Protein AF-I5B606-F1 (afdb_monomer_lite)

Foldseek 3Di:
DDDDDVPPCPDDDDPVRVVVPCPVVVVVLLVCLVCVLVPDVVLVVQLVVVVVVPDNVSSSVSSSVVVVVVVVVVVVVPDDDDDPDDPDDD

Structure (mmCIF, N/CA/C/O backbone):
data_AF-I5B606-F1
#
_entry.id   AF-I5B606-F1
#
loop_
_atom_site.group_PDB
_atom_site.id
_atom_site.type_symbol
_atom_site.label_atom_id
_atom_site.label_alt_id
_atom_site.label_comp_id
_atom_site.label_asym_id
_atom_site.label_entity_id
_atom_site.label_seq_id
_atom_site.pdbx_PDB_ins_code
_atom_site.Cartn_x
_atom_site.Cartn_y
_atom_site.Cartn_z
_atom_site.occupancy
_atom_site.B_iso_or_equiv
_atom_site.auth_seq_id
_atom_site.auth_comp_id
_atom_site.auth_asym_id
_atom_site.auth_atom_id
_atom_site.pdbx_PDB_model_num
ATOM 1 N N . PRO A 1 1 ? 8.446 50.642 -5.079 1.00 34.78 1 PRO A N 1
ATOM 2 C CA . PRO A 1 1 ? 7.247 50.040 -5.719 1.00 34.78 1 PRO A CA 1
ATOM 3 C C . PRO A 1 1 ? 7.090 48.562 -5.305 1.00 34.78 1 PRO A C 1
ATOM 5 O O . PRO A 1 1 ? 8.007 47.786 -5.529 1.00 34.78 1 PRO A O 1
ATOM 8 N N . LEU A 1 2 ? 5.970 48.240 -4.629 1.00 43.22 2 LEU A N 1
ATOM 9 C CA . LEU A 1 2 ? 5.548 46.927 -4.080 1.00 43.22 2 LEU A CA 1
ATOM 10 C C . LEU A 1 2 ? 6.580 46.247 -3.141 1.00 43.22 2 LEU A C 1
ATOM 12 O O . LEU A 1 2 ? 7.393 45.438 -3.559 1.00 43.22 2 LEU A O 1
ATOM 16 N N . ARG A 1 3 ? 6.703 46.609 -1.853 1.00 43.16 3 ARG A N 1
ATOM 17 C CA . ARG A 1 3 ? 5.735 46.379 -0.753 1.00 43.16 3 ARG A CA 1
ATOM 18 C C . ARG A 1 3 ? 5.208 44.923 -0.735 1.00 43.16 3 ARG A C 1
ATOM 20 O O . ARG A 1 3 ? 4.289 44.612 -1.474 1.00 43.16 3 ARG A O 1
ATOM 27 N N . GLY A 1 4 ? 5.715 44.067 0.169 1.00 47.78 4 GLY A N 1
ATOM 28 C CA . GLY A 1 4 ? 4.809 43.153 0.896 1.00 47.78 4 GLY A CA 1
ATOM 29 C C . GLY A 1 4 ? 5.096 41.649 1.036 1.00 47.78 4 GLY A C 1
ATOM 30 O O . GLY A 1 4 ? 4.521 41.063 1.944 1.00 47.78 4 GLY A O 1
ATOM 31 N N . SER A 1 5 ? 5.963 40.982 0.269 1.00 46.97 5 SER A N 1
ATOM 32 C CA . SER A 1 5 ? 5.916 39.493 0.247 1.00 46.97 5 SER A CA 1
ATOM 33 C C . SER A 1 5 ? 6.716 38.748 1.331 1.00 46.97 5 SER A C 1
ATOM 35 O O . SER A 1 5 ? 6.746 37.522 1.339 1.00 46.97 5 SER A O 1
ATOM 37 N N . LYS A 1 6 ? 7.340 39.453 2.285 1.00 43.84 6 LYS A N 1
ATOM 38 C CA . LYS A 1 6 ? 8.031 38.840 3.447 1.00 43.84 6 LYS A CA 1
ATOM 39 C C . LYS A 1 6 ? 7.206 38.880 4.741 1.00 43.84 6 LYS A C 1
ATOM 41 O O . LYS A 1 6 ? 7.757 38.771 5.830 1.00 43.84 6 LYS A O 1
ATOM 46 N N . ARG A 1 7 ? 5.887 39.080 4.641 1.00 42.19 7 ARG A N 1
ATOM 47 C CA . ARG A 1 7 ? 4.999 39.271 5.804 1.00 42.19 7 ARG A CA 1
ATOM 48 C C . ARG A 1 7 ? 3.762 38.362 5.801 1.00 42.19 7 ARG A C 1
ATOM 50 O O . ARG A 1 7 ? 2.759 38.701 6.412 1.00 42.19 7 ARG A O 1
ATOM 57 N N . ILE A 1 8 ? 3.850 37.213 5.130 1.00 43.75 8 ILE A N 1
ATOM 58 C CA . ILE A 1 8 ? 2.790 36.185 5.062 1.00 43.75 8 ILE A CA 1
ATOM 59 C C . ILE A 1 8 ? 3.222 34.814 5.609 1.00 43.75 8 ILE A C 1
ATOM 61 O O . ILE A 1 8 ? 2.407 33.908 5.699 1.00 43.75 8 ILE A O 1
ATOM 65 N N . TRP A 1 9 ? 4.467 34.670 6.075 1.00 38.53 9 TRP A N 1
ATOM 66 C CA . TRP A 1 9 ? 4.970 33.439 6.712 1.00 38.53 9 TRP A CA 1
ATOM 67 C C . TRP A 1 9 ? 4.906 33.483 8.242 1.00 38.53 9 TRP A C 1
ATOM 69 O O . TRP A 1 9 ? 5.688 32.836 8.936 1.00 38.53 9 TRP A O 1
ATOM 79 N N . ARG A 1 10 ? 3.984 34.276 8.800 1.00 44.78 10 ARG A N 1
ATOM 80 C CA . ARG A 1 10 ? 3.798 34.395 10.248 1.00 44.78 10 ARG A CA 1
ATOM 81 C C . ARG A 1 10 ? 3.012 33.189 10.775 1.00 44.78 10 ARG A C 1
ATOM 83 O O . ARG A 1 10 ? 1.884 33.356 11.199 1.00 44.78 10 ARG A O 1
ATOM 90 N N . GLN A 1 11 ? 3.623 32.002 10.704 1.00 50.31 11 GLN 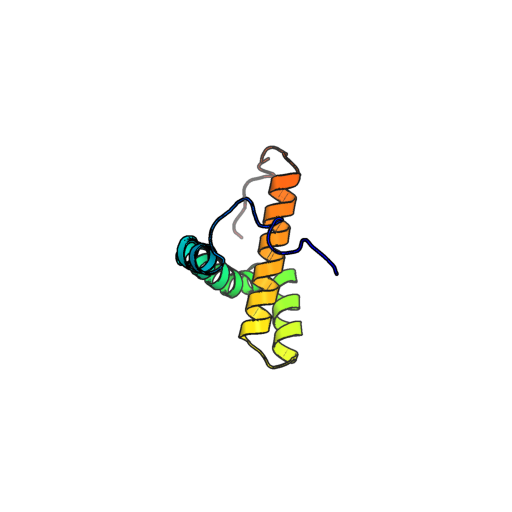A N 1
ATOM 91 C CA . GLN A 1 11 ? 3.545 30.857 11.630 1.00 50.31 11 GLN A CA 1
ATOM 92 C C . GLN A 1 11 ? 3.907 29.540 10.925 1.00 50.31 11 GLN A C 1
ATOM 94 O O . GLN A 1 11 ? 3.555 29.330 9.772 1.00 50.31 11 GLN A O 1
ATOM 99 N N . ARG A 1 12 ? 4.517 28.636 11.710 1.00 50.38 12 ARG A N 1
ATOM 100 C CA . ARG A 1 12 ? 4.792 27.202 11.471 1.00 50.38 12 ARG A CA 1
ATOM 101 C C . ARG A 1 12 ? 6.117 26.841 10.787 1.00 50.38 12 ARG A C 1
ATOM 103 O O . ARG A 1 12 ? 6.256 26.955 9.582 1.00 50.38 12 ARG A O 1
ATOM 110 N N . LYS A 1 13 ? 7.020 26.316 11.633 1.00 49.12 13 LYS A N 1
ATOM 111 C CA . LYS A 1 13 ? 8.008 25.233 11.432 1.00 49.12 13 LYS A CA 1
ATOM 112 C C . LYS A 1 13 ? 8.688 25.173 10.049 1.00 49.12 13 LYS A C 1
ATOM 114 O O . LYS A 1 13 ? 8.040 24.910 9.043 1.00 49.12 13 LYS A O 1
ATOM 119 N N . SER A 1 14 ? 10.017 25.336 10.033 1.00 56.28 14 SER A N 1
ATOM 120 C CA . SER A 1 14 ? 10.848 25.256 8.823 1.00 56.28 14 SER A CA 1
ATOM 121 C C . SER A 1 14 ? 10.563 23.980 8.021 1.00 56.28 14 SER A C 1
ATOM 123 O O . SER A 1 14 ? 10.420 22.893 8.583 1.00 56.28 14 SER A O 1
ATOM 125 N N . TRP A 1 15 ? 10.524 24.101 6.692 1.00 51.94 15 TRP A N 1
ATOM 126 C CA . TRP A 1 15 ? 10.327 22.994 5.745 1.00 51.94 15 TRP A CA 1
ATOM 127 C C . TRP A 1 15 ? 11.288 21.817 5.987 1.00 51.94 15 TRP A C 1
ATOM 129 O O . TRP A 1 15 ? 10.905 20.653 5.861 1.00 51.94 15 TRP A O 1
ATOM 139 N N . SER A 1 16 ? 12.519 22.117 6.404 1.00 57.47 16 SER A N 1
ATOM 140 C CA . SER A 1 16 ? 13.533 21.127 6.775 1.00 57.47 16 SER A CA 1
ATOM 141 C C . SER A 1 16 ? 13.208 20.375 8.073 1.00 57.47 16 SER A C 1
ATOM 143 O O . SER A 1 16 ? 13.586 19.215 8.219 1.00 57.47 16 SER A O 1
ATOM 145 N N . ASP A 1 17 ? 12.462 20.979 8.996 1.00 58.19 17 ASP A N 1
ATOM 146 C CA . ASP A 1 17 ? 12.082 20.362 10.272 1.00 58.19 17 ASP A CA 1
ATOM 147 C C . ASP A 1 17 ? 10.873 19.431 10.117 1.00 58.19 17 ASP A C 1
ATOM 149 O O . ASP A 1 17 ? 10.794 18.398 10.786 1.00 58.19 17 ASP A O 1
ATOM 153 N N . ILE A 1 18 ? 9.953 19.746 9.197 1.00 55.91 18 ILE A N 1
ATOM 154 C CA . ILE A 1 18 ? 8.831 18.867 8.814 1.00 55.91 18 ILE A CA 1
ATOM 155 C C . ILE A 1 18 ? 9.356 17.584 8.153 1.00 55.91 18 ILE A C 1
ATOM 157 O O . ILE A 1 18 ? 8.885 16.489 8.460 1.00 55.91 18 ILE A O 1
ATOM 161 N N . GLN A 1 19 ? 10.374 17.704 7.295 1.00 58.47 19 GLN A N 1
ATOM 162 C CA . GLN A 1 19 ? 11.021 16.556 6.652 1.00 58.47 19 GLN A CA 1
ATOM 163 C C . GLN A 1 19 ? 11.714 15.630 7.662 1.00 58.47 19 GLN A C 1
ATOM 165 O O . GLN A 1 19 ? 11.658 14.411 7.512 1.00 58.47 19 GLN A O 1
ATOM 170 N N . LYS A 1 20 ? 12.333 16.197 8.706 1.00 57.25 20 LYS A N 1
ATOM 171 C CA . LYS A 1 20 ? 13.078 15.444 9.728 1.00 57.25 20 LYS A CA 1
ATOM 172 C C . LYS A 1 20 ? 12.188 14.749 10.763 1.00 57.25 20 LYS A C 1
ATOM 174 O O . LYS A 1 20 ? 12.526 13.654 11.201 1.00 57.25 20 LYS A O 1
ATOM 179 N N . THR A 1 21 ? 11.064 15.352 11.159 1.00 60.22 21 THR A N 1
ATOM 180 C CA . THR A 1 21 ? 10.261 14.855 12.298 1.00 60.22 21 THR A CA 1
ATOM 181 C C . THR A 1 21 ? 9.376 13.647 11.982 1.00 60.22 21 THR A C 1
ATOM 183 O O . THR A 1 21 ? 9.086 12.876 12.887 1.00 60.22 21 THR A O 1
ATOM 186 N N . ASN A 1 22 ? 9.020 13.406 10.716 1.00 77.31 22 ASN A N 1
ATOM 187 C CA . ASN A 1 22 ? 8.140 12.291 10.334 1.00 77.31 22 ASN A CA 1
ATOM 188 C C . ASN A 1 22 ? 8.853 11.190 9.532 1.00 77.31 22 ASN A C 1
ATOM 190 O O . ASN A 1 22 ? 8.223 10.496 8.735 1.00 77.31 22 ASN A O 1
ATOM 194 N N . LYS A 1 23 ? 10.166 11.009 9.735 1.00 85.19 23 LYS A N 1
ATOM 195 C CA . LYS A 1 23 ? 10.951 9.960 9.058 1.00 85.19 23 LYS A CA 1
ATOM 196 C C . LYS A 1 23 ? 10.378 8.561 9.310 1.00 85.19 23 LYS A C 1
ATOM 198 O O . LYS A 1 23 ? 10.254 7.783 8.374 1.00 85.19 23 LYS A O 1
ATOM 203 N N . HIS A 1 24 ? 9.976 8.270 10.548 1.00 86.94 24 HIS A N 1
ATOM 204 C CA . HIS A 1 24 ? 9.362 6.988 10.900 1.00 86.94 24 HIS A CA 1
ATOM 205 C C . HIS A 1 24 ? 8.063 6.740 10.120 1.00 86.94 24 HIS A C 1
ATOM 207 O O . HIS A 1 24 ? 7.923 5.700 9.486 1.00 86.94 24 HIS A O 1
ATOM 213 N N . LEU A 1 25 ? 7.161 7.727 10.072 1.00 87.75 25 LEU A N 1
ATOM 214 C CA . LEU A 1 25 ? 5.907 7.619 9.317 1.00 87.75 25 LEU A CA 1
ATOM 215 C C . LEU A 1 25 ? 6.144 7.422 7.815 1.00 87.75 25 LEU A C 1
ATOM 217 O O . LEU A 1 25 ? 5.423 6.666 7.171 1.00 87.75 25 LEU A O 1
ATOM 221 N N . GLN A 1 26 ? 7.163 8.075 7.251 1.00 90.00 26 GLN A N 1
ATOM 222 C CA . GLN A 1 26 ? 7.537 7.879 5.850 1.00 90.00 26 GLN A CA 1
ATOM 223 C C . GLN A 1 26 ? 8.027 6.453 5.594 1.00 90.00 26 GLN A C 1
ATOM 225 O O . GLN A 1 26 ? 7.591 5.836 4.624 1.00 90.00 26 GLN A O 1
ATOM 230 N N . THR A 1 27 ? 8.893 5.921 6.463 1.00 93.44 27 THR A N 1
ATOM 231 C CA . THR A 1 27 ? 9.371 4.536 6.362 1.00 93.44 27 THR A CA 1
ATOM 232 C C . THR A 1 27 ? 8.205 3.554 6.423 1.00 93.44 27 THR A C 1
ATOM 234 O O . THR A 1 27 ? 8.035 2.768 5.493 1.00 93.44 27 THR A O 1
ATOM 237 N N . VAL A 1 28 ? 7.352 3.670 7.446 1.00 93.94 28 VAL A N 1
ATOM 238 C CA . VAL A 1 28 ? 6.187 2.792 7.635 1.00 93.94 28 VAL A CA 1
ATOM 239 C C . VAL A 1 28 ? 5.255 2.846 6.426 1.00 93.94 28 VAL A C 1
ATOM 241 O O . VAL A 1 28 ? 4.828 1.810 5.923 1.00 93.94 28 VAL A O 1
ATOM 244 N N . LEU A 1 29 ? 4.971 4.041 5.898 1.00 94.31 29 LEU A N 1
ATOM 245 C CA . LEU A 1 29 ? 4.088 4.184 4.742 1.00 94.31 29 LEU A CA 1
ATOM 246 C C . LEU A 1 29 ? 4.685 3.561 3.471 1.00 94.31 29 LEU A C 1
ATOM 248 O O . LEU A 1 29 ? 3.954 2.972 2.675 1.00 94.31 29 LEU A O 1
ATOM 252 N N . VAL A 1 30 ? 5.998 3.680 3.265 1.00 94.94 30 VAL A N 1
ATOM 253 C CA . VAL A 1 30 ? 6.680 3.061 2.120 1.00 94.94 30 VAL A CA 1
ATOM 254 C C . VAL A 1 30 ? 6.669 1.538 2.234 1.00 94.94 30 VAL A C 1
ATOM 256 O O . VAL A 1 30 ? 6.439 0.864 1.231 1.00 94.94 30 VAL A O 1
ATOM 259 N N . GLU A 1 31 ? 6.893 0.986 3.423 1.00 96.88 31 GLU A N 1
ATOM 260 C CA . GLU A 1 31 ? 6.831 -0.460 3.663 1.00 96.88 31 GLU A CA 1
ATOM 261 C C . GLU A 1 31 ? 5.415 -1.002 3.457 1.00 96.88 31 GLU A C 1
ATOM 263 O O . GLU A 1 31 ? 5.223 -1.943 2.683 1.00 96.88 31 GLU A O 1
ATOM 268 N N . ALA A 1 32 ? 4.411 -0.338 4.034 1.00 96.56 32 ALA A N 1
ATOM 269 C CA . ALA A 1 32 ? 3.007 -0.675 3.825 1.00 96.56 32 ALA A CA 1
ATOM 270 C C . ALA A 1 32 ? 2.628 -0.636 2.335 1.00 96.56 32 ALA A C 1
ATOM 272 O O . ALA A 1 32 ? 1.971 -1.546 1.835 1.00 96.56 32 ALA A O 1
ATOM 273 N N . ALA A 1 33 ? 3.095 0.372 1.592 1.00 96.75 33 ALA A N 1
ATOM 274 C CA . ALA A 1 33 ? 2.825 0.498 0.163 1.00 96.75 33 ALA A CA 1
ATOM 275 C C . ALA A 1 33 ? 3.485 -0.592 -0.698 1.00 96.75 33 ALA A C 1
ATOM 277 O O . ALA A 1 33 ? 2.986 -0.876 -1.784 1.00 96.75 33 ALA A O 1
ATOM 278 N N . LYS A 1 34 ? 4.581 -1.213 -0.242 1.00 95.94 34 LYS A N 1
ATOM 279 C CA . LYS A 1 34 ? 5.183 -2.374 -0.923 1.00 95.94 34 LYS A CA 1
ATOM 280 C C . LYS A 1 34 ? 4.390 -3.656 -0.676 1.00 95.94 34 LYS A C 1
ATOM 282 O O . LYS A 1 34 ? 4.287 -4.489 -1.571 1.00 95.94 34 LYS A O 1
ATOM 287 N N . LEU A 1 35 ? 3.837 -3.817 0.526 1.00 97.19 35 LEU A N 1
ATOM 288 C CA . LEU A 1 35 ? 3.046 -4.993 0.888 1.00 97.19 35 LEU A CA 1
ATOM 289 C C . LEU A 1 35 ? 1.629 -4.935 0.309 1.00 97.19 35 LEU A C 1
ATOM 291 O O . LEU A 1 35 ? 1.134 -5.948 -0.172 1.00 97.19 35 LEU A O 1
ATOM 295 N N . ALA A 1 36 ? 0.998 -3.760 0.292 1.00 95.56 36 ALA A N 1
ATOM 296 C CA . ALA A 1 36 ? -0.414 -3.591 -0.053 1.00 95.56 36 ALA A CA 1
ATOM 297 C C . ALA A 1 36 ? -0.863 -4.193 -1.408 1.00 95.56 36 ALA A C 1
ATOM 299 O O . ALA A 1 36 ? -1.948 -4.775 -1.439 1.00 95.56 36 ALA A O 1
ATOM 300 N N . PRO A 1 37 ? -0.075 -4.133 -2.503 1.00 96.19 37 PRO A N 1
ATOM 301 C CA . PRO A 1 37 ? -0.415 -4.797 -3.764 1.00 96.19 37 PRO A CA 1
ATOM 302 C C . PRO A 1 37 ? -0.672 -6.307 -3.651 1.00 96.19 37 PRO A C 1
ATOM 304 O O . PRO A 1 37 ? -1.428 -6.844 -4.447 1.00 96.19 37 PRO A O 1
ATOM 307 N N . HIS A 1 38 ? -0.093 -6.994 -2.662 1.00 95.75 38 HIS A N 1
ATOM 308 C CA . HIS A 1 38 ? -0.272 -8.441 -2.492 1.00 95.75 38 HIS A CA 1
ATOM 309 C C . HIS A 1 38 ? -1.656 -8.811 -1.940 1.00 95.75 38 HIS A C 1
ATOM 311 O O . HIS A 1 38 ? -2.131 -9.915 -2.175 1.00 95.75 38 HIS A O 1
ATOM 317 N N . TRP A 1 39 ? -2.307 -7.893 -1.220 1.00 93.38 39 TRP A N 1
ATOM 318 C CA . TRP A 1 39 ? -3.557 -8.154 -0.491 1.00 93.38 39 TRP A CA 1
ATOM 319 C C . TRP A 1 39 ? -4.759 -7.414 -1.083 1.00 93.38 39 TRP A C 1
ATOM 321 O O . TRP A 1 39 ? -5.898 -7.677 -0.710 1.00 93.38 39 TRP A O 1
ATOM 331 N N . ASN A 1 40 ? -4.521 -6.458 -1.985 1.00 93.38 40 ASN A N 1
ATOM 332 C CA . ASN A 1 40 ? -5.568 -5.642 -2.583 1.00 93.38 40 ASN A CA 1
ATOM 333 C C . ASN A 1 40 ? -5.364 -5.505 -4.104 1.00 93.38 40 ASN A C 1
ATOM 335 O O . ASN A 1 40 ? -4.493 -4.736 -4.532 1.00 93.38 40 ASN A O 1
ATOM 339 N N . PRO A 1 41 ? -6.212 -6.159 -4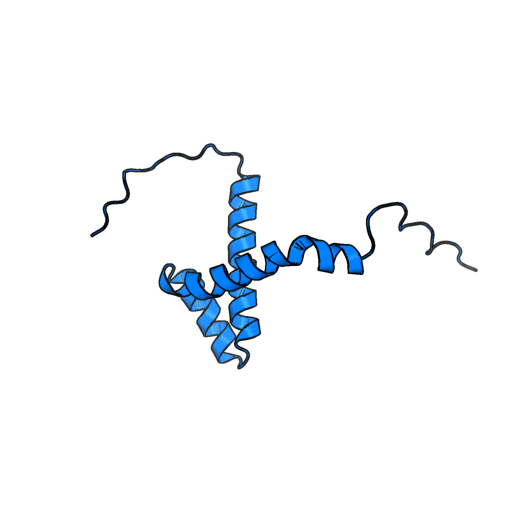.922 1.00 95.12 41 PRO A N 1
ATOM 340 C CA . PRO A 1 41 ? -6.121 -6.103 -6.382 1.00 95.12 41 PRO A CA 1
ATOM 341 C C . PRO A 1 41 ? -6.181 -4.683 -6.964 1.00 95.12 41 PRO A C 1
ATOM 343 O O . PRO A 1 41 ? -5.484 -4.381 -7.928 1.00 95.12 41 PRO A O 1
ATOM 346 N N . GLN A 1 42 ? -6.945 -3.768 -6.354 1.00 95.62 42 GLN A N 1
ATOM 347 C CA . GLN A 1 42 ? -7.049 -2.381 -6.834 1.00 95.62 42 GLN A CA 1
ATOM 348 C C . GLN A 1 42 ? -5.731 -1.616 -6.657 1.00 95.62 42 GLN A C 1
ATOM 350 O O . GLN A 1 42 ? -5.372 -0.760 -7.467 1.00 95.62 42 GLN A O 1
ATOM 355 N N . LEU A 1 43 ? -4.997 -1.899 -5.577 1.00 96.62 43 LEU A N 1
ATOM 356 C CA . LEU A 1 43 ? -3.683 -1.302 -5.340 1.00 96.62 43 LEU A CA 1
ATOM 357 C C . LEU A 1 43 ? -2.607 -1.960 -6.211 1.00 96.62 43 LEU A C 1
ATOM 359 O O . LEU A 1 43 ? -1.682 -1.266 -6.640 1.00 96.62 43 LEU A O 1
ATOM 363 N N . ALA A 1 44 ? -2.752 -3.253 -6.517 1.00 96.94 44 ALA A N 1
ATOM 364 C CA . ALA A 1 44 ? -1.900 -3.961 -7.469 1.00 96.94 44 ALA A CA 1
ATOM 365 C C . ALA A 1 44 ? -1.981 -3.352 -8.871 1.00 96.94 44 ALA A C 1
ATOM 367 O O . ALA A 1 44 ? -0.950 -3.031 -9.458 1.00 96.94 44 ALA A O 1
ATOM 368 N N . GLU A 1 45 ? -3.191 -3.073 -9.360 1.00 97.31 45 GLU A N 1
ATOM 369 C CA . GLU A 1 45 ? -3.396 -2.447 -10.668 1.00 97.31 45 GLU A CA 1
ATOM 370 C C . GLU A 1 45 ? -2.701 -1.077 -10.764 1.00 97.31 45 GLU A C 1
ATOM 372 O O . GLU A 1 45 ? -2.012 -0.770 -11.742 1.00 97.31 45 GLU A O 1
ATOM 377 N N . ILE A 1 46 ? -2.818 -0.252 -9.715 1.00 96.50 46 ILE A N 1
ATOM 378 C CA . ILE A 1 46 ? -2.129 1.045 -9.640 1.00 96.50 46 ILE A CA 1
ATOM 379 C C . ILE A 1 46 ? -0.613 0.848 -9.687 1.00 96.50 46 ILE A C 1
ATOM 381 O O . ILE A 1 46 ? 0.077 1.567 -10.416 1.00 96.50 46 ILE A O 1
ATOM 385 N N . HIS A 1 47 ? -0.100 -0.107 -8.911 1.00 96.94 47 HIS A N 1
ATOM 386 C CA . HIS A 1 47 ? 1.323 -0.407 -8.858 1.00 96.94 47 HIS A CA 1
ATOM 387 C C . HIS A 1 47 ? 1.847 -0.839 -10.232 1.00 96.94 47 HIS A C 1
ATOM 389 O O . HIS A 1 47 ? 2.797 -0.244 -10.734 1.00 96.94 47 HIS A O 1
ATOM 395 N N . GLU A 1 48 ? 1.200 -1.802 -10.888 1.00 96.56 48 GLU A N 1
ATOM 396 C CA . GLU A 1 48 ? 1.594 -2.293 -12.210 1.00 96.56 48 GLU A CA 1
ATOM 397 C C . GLU A 1 48 ? 1.536 -1.208 -13.283 1.00 96.56 48 GLU A C 1
ATOM 399 O O . GLU A 1 48 ? 2.471 -1.061 -14.074 1.00 96.56 48 GLU A O 1
ATOM 404 N N . ARG A 1 49 ? 0.469 -0.402 -13.297 1.00 96.06 49 ARG A N 1
ATOM 405 C CA . ARG A 1 49 ? 0.313 0.693 -14.261 1.00 96.06 49 ARG A CA 1
ATOM 406 C C . ARG A 1 49 ? 1.456 1.699 -14.168 1.00 96.06 49 ARG A C 1
ATOM 408 O O . ARG A 1 49 ? 1.946 2.177 -15.190 1.00 96.06 49 ARG A O 1
ATOM 415 N N . GLU A 1 50 ? 1.869 2.054 -12.955 1.00 95.62 50 GLU A N 1
ATOM 416 C CA . GLU A 1 50 ? 2.986 2.976 -12.746 1.00 95.62 50 GLU A CA 1
ATOM 417 C C . GLU A 1 50 ? 4.349 2.290 -12.924 1.00 95.62 50 GLU A C 1
ATOM 419 O O . GLU A 1 50 ? 5.298 2.940 -13.366 1.00 95.62 50 GLU A O 1
ATOM 424 N N . LEU A 1 51 ? 4.443 0.982 -12.667 1.00 95.62 51 LEU A N 1
ATOM 425 C CA . LEU A 1 51 ? 5.642 0.181 -12.908 1.00 95.62 51 LEU A CA 1
ATOM 426 C C . LEU A 1 51 ? 5.957 0.070 -14.405 1.00 95.62 51 LEU A C 1
ATOM 428 O O . LEU A 1 51 ? 7.116 0.219 -14.788 1.00 95.62 51 LEU A O 1
ATOM 432 N N . ARG A 1 52 ? 4.936 -0.083 -15.261 1.00 94.81 52 ARG A N 1
ATOM 433 C CA . ARG A 1 52 ? 5.073 -0.066 -16.734 1.00 94.81 52 ARG A CA 1
ATOM 434 C C . ARG A 1 52 ? 5.674 1.240 -17.264 1.00 94.81 52 ARG A C 1
ATOM 436 O O . ARG A 1 52 ? 6.273 1.247 -18.330 1.00 94.81 52 ARG A O 1
ATOM 443 N N . LYS A 1 53 ? 5.575 2.337 -16.505 1.00 92.56 53 LYS A N 1
ATOM 444 C CA . LYS A 1 53 ? 6.205 3.630 -16.831 1.00 92.56 53 LYS A CA 1
ATOM 445 C C . LYS A 1 53 ? 7.696 3.686 -16.455 1.00 92.56 53 LYS A C 1
ATOM 447 O O . LYS A 1 53 ? 8.315 4.734 -16.608 1.00 92.56 53 LYS A O 1
ATOM 452 N N . GLY A 1 54 ? 8.264 2.595 -15.932 1.00 88.00 54 GLY A N 1
ATOM 453 C CA . GLY A 1 54 ? 9.705 2.384 -15.765 1.00 88.00 54 GLY A CA 1
ATOM 454 C C . GLY A 1 54 ? 10.298 2.751 -14.401 1.00 88.00 54 GLY A C 1
ATOM 455 O O . GLY A 1 54 ? 11.463 2.455 -14.155 1.00 88.00 54 GLY A O 1
ATOM 456 N N . ASN A 1 55 ? 9.541 3.361 -13.480 1.00 91.69 55 ASN A N 1
ATOM 457 C CA . ASN A 1 55 ? 10.075 3.778 -12.177 1.00 91.69 55 ASN A CA 1
ATOM 458 C C . ASN A 1 55 ? 9.375 3.064 -11.009 1.00 91.69 55 ASN A C 1
ATOM 460 O O . ASN A 1 55 ? 8.242 3.384 -10.650 1.00 91.69 55 ASN A O 1
ATOM 464 N N . LYS A 1 56 ? 10.102 2.142 -10.364 1.00 92.31 56 LYS A N 1
ATOM 465 C CA . LYS A 1 56 ? 9.632 1.376 -9.195 1.00 92.31 56 LYS A CA 1
ATOM 466 C C . LYS A 1 56 ? 9.239 2.277 -8.021 1.00 92.31 56 LYS A C 1
ATOM 468 O O . LYS A 1 56 ? 8.171 2.104 -7.445 1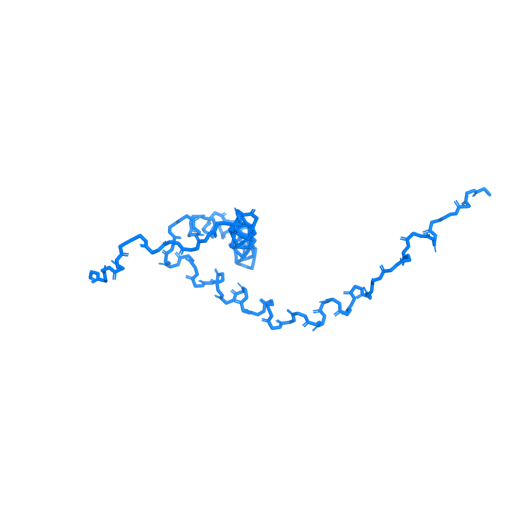.00 92.31 56 LYS A O 1
ATOM 473 N N . ASN A 1 57 ? 10.050 3.291 -7.706 1.00 93.06 57 ASN A N 1
ATOM 474 C CA . ASN A 1 57 ? 9.757 4.220 -6.610 1.00 93.06 57 ASN A CA 1
ATOM 475 C C . ASN A 1 57 ? 8.480 5.017 -6.888 1.00 93.06 57 ASN A C 1
ATOM 477 O O . ASN A 1 57 ? 7.680 5.246 -5.985 1.00 93.06 57 ASN A O 1
ATOM 481 N N . ARG A 1 58 ? 8.251 5.404 -8.147 1.00 94.56 58 ARG A N 1
ATOM 482 C CA . ARG A 1 58 ? 7.009 6.067 -8.557 1.00 94.56 58 ARG A CA 1
ATOM 483 C C . ARG A 1 58 ? 5.792 5.171 -8.325 1.00 94.56 58 ARG A C 1
ATOM 485 O O . ARG A 1 58 ? 4.792 5.671 -7.812 1.00 94.56 58 ARG A O 1
ATOM 492 N N . ALA A 1 59 ? 5.886 3.885 -8.661 1.00 96.81 59 ALA A N 1
ATOM 493 C CA . ALA A 1 59 ? 4.812 2.922 -8.431 1.00 96.81 59 ALA A CA 1
ATOM 494 C C . ALA A 1 59 ? 4.475 2.787 -6.940 1.00 96.81 59 ALA A C 1
ATOM 496 O O . ALA A 1 59 ? 3.325 2.996 -6.550 1.00 96.81 59 ALA A O 1
ATOM 497 N N . THR A 1 60 ? 5.482 2.579 -6.089 1.00 96.88 60 THR A N 1
ATOM 498 C CA . THR A 1 60 ? 5.300 2.528 -4.630 1.00 96.88 60 THR A CA 1
ATOM 499 C C . THR A 1 60 ? 4.698 3.822 -4.081 1.00 96.88 60 THR A C 1
ATOM 501 O O . THR A 1 60 ? 3.777 3.792 -3.268 1.00 96.88 60 THR A O 1
ATOM 504 N N . LEU A 1 61 ? 5.162 4.986 -4.550 1.00 95.69 61 LEU A N 1
ATOM 505 C CA . LEU A 1 61 ? 4.629 6.274 -4.105 1.00 95.69 61 LEU A CA 1
ATOM 506 C C . LEU A 1 61 ? 3.182 6.513 -4.567 1.00 95.69 61 LEU A C 1
ATOM 508 O O . LEU A 1 61 ? 2.442 7.233 -3.898 1.00 95.69 61 LEU A O 1
ATOM 512 N N . ALA A 1 62 ? 2.762 5.966 -5.708 1.00 96.56 62 ALA A N 1
ATOM 513 C CA . ALA A 1 62 ? 1.371 6.050 -6.148 1.00 96.56 62 ALA A CA 1
ATOM 514 C C . ALA A 1 62 ? 0.449 5.236 -5.229 1.00 96.56 62 ALA A C 1
ATOM 516 O O . ALA A 1 62 ? -0.589 5.745 -4.802 1.00 96.56 62 ALA A O 1
ATOM 517 N N . VAL A 1 63 ? 0.877 4.029 -4.848 1.00 97.62 63 VAL A N 1
ATOM 518 C CA . VAL A 1 63 ? 0.175 3.196 -3.861 1.00 97.62 63 VAL A CA 1
ATOM 519 C C . VAL A 1 63 ? 0.114 3.897 -2.503 1.00 97.62 63 VAL A C 1
ATOM 521 O O . VAL A 1 63 ? -0.969 4.037 -1.939 1.00 97.62 63 VAL A O 1
ATOM 524 N N . ALA A 1 64 ? 1.238 4.432 -2.013 1.00 96.50 64 ALA A N 1
ATOM 525 C CA . ALA A 1 64 ? 1.298 5.169 -0.749 1.00 96.50 64 ALA A CA 1
ATOM 526 C C . ALA A 1 64 ? 0.303 6.341 -0.707 1.00 96.50 64 ALA A C 1
ATOM 528 O O . ALA A 1 64 ? -0.432 6.512 0.265 1.00 96.50 64 ALA A O 1
ATOM 529 N N . ARG A 1 65 ? 0.222 7.130 -1.786 1.00 96.25 65 ARG A N 1
ATOM 530 C CA . ARG A 1 65 ? -0.747 8.234 -1.886 1.00 96.25 65 ARG A CA 1
ATOM 531 C C . ARG A 1 65 ? -2.190 7.742 -1.862 1.00 96.25 65 ARG A C 1
ATOM 533 O O . ARG A 1 65 ? -3.032 8.383 -1.239 1.00 96.25 65 ARG A O 1
ATOM 540 N N . LYS A 1 66 ? -2.481 6.614 -2.516 1.00 96.94 66 LYS A N 1
ATOM 541 C CA . LYS A 1 66 ? -3.824 6.025 -2.515 1.00 96.94 66 LYS A CA 1
ATOM 542 C C . LYS A 1 66 ? -4.219 5.521 -1.124 1.00 96.94 66 LYS A C 1
ATOM 544 O O . LYS A 1 66 ? -5.334 5.795 -0.694 1.00 96.94 66 LYS A O 1
ATOM 549 N N . LEU A 1 67 ? -3.296 4.882 -0.401 1.00 95.75 67 LEU A N 1
ATOM 550 C CA . LEU A 1 67 ? -3.497 4.466 0.991 1.00 95.75 67 LEU A CA 1
ATOM 551 C C . LEU A 1 67 ? -3.810 5.659 1.902 1.00 95.75 67 LEU A C 1
ATOM 553 O O . LEU A 1 67 ? -4.775 5.618 2.659 1.00 95.75 67 LEU A O 1
ATOM 557 N N . VAL A 1 68 ? -3.048 6.750 1.787 1.00 95.06 68 VAL A N 1
ATOM 558 C CA . VAL A 1 68 ? -3.317 7.984 2.546 1.00 95.06 68 VAL A CA 1
ATOM 559 C C . VAL A 1 68 ? -4.685 8.566 2.193 1.00 95.06 68 VAL A C 1
ATOM 561 O O . VAL A 1 68 ? -5.411 8.985 3.086 1.00 95.06 68 VAL A O 1
ATOM 564 N N . ALA A 1 69 ? -5.083 8.552 0.919 1.00 95.50 69 ALA A N 1
ATOM 565 C CA . ALA A 1 69 ? -6.414 9.004 0.522 1.00 95.50 69 ALA A CA 1
ATOM 566 C C . ALA A 1 69 ? -7.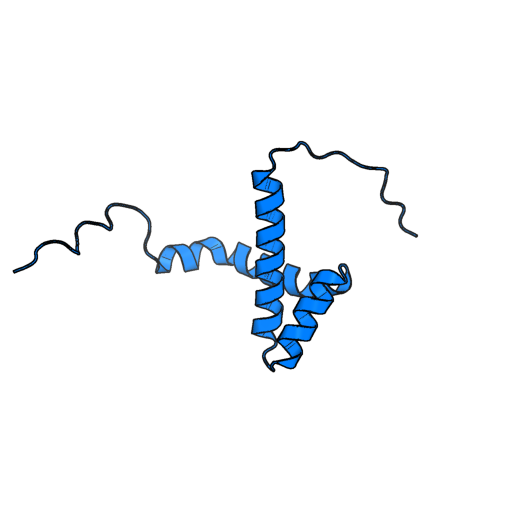534 8.161 1.159 1.00 95.50 69 ALA A C 1
ATOM 568 O O . ALA A 1 69 ? -8.545 8.725 1.573 1.00 95.50 69 ALA A O 1
ATOM 569 N N . TYR A 1 70 ? -7.350 6.841 1.279 1.00 93.94 70 TYR A N 1
ATOM 570 C CA . TYR A 1 70 ? -8.289 5.965 1.985 1.00 93.94 70 TYR A CA 1
ATOM 571 C C . TYR A 1 70 ? -8.348 6.272 3.481 1.00 93.94 70 TYR A C 1
ATOM 573 O O . TYR A 1 70 ? -9.439 6.472 4.005 1.00 93.94 70 TYR A O 1
ATOM 581 N N . MET A 1 71 ? -7.198 6.404 4.148 1.00 92.62 71 MET A N 1
ATOM 582 C CA . MET A 1 71 ? -7.147 6.782 5.566 1.00 92.62 71 MET A CA 1
ATOM 583 C C . MET A 1 71 ? -7.836 8.129 5.822 1.00 92.62 71 MET A C 1
ATOM 585 O O . MET A 1 71 ? -8.647 8.242 6.734 1.00 92.62 71 MET A O 1
ATOM 589 N N . LEU A 1 72 ? -7.591 9.127 4.968 1.00 94.00 72 LEU A N 1
ATOM 590 C CA . LEU A 1 72 ? -8.238 10.438 5.064 1.00 94.00 72 LEU A CA 1
ATOM 591 C C . LEU A 1 72 ? -9.746 10.375 4.804 1.00 94.00 72 LEU A C 1
ATOM 593 O O . LEU A 1 72 ? -10.498 11.138 5.403 1.00 94.00 72 LEU A O 1
ATOM 597 N N . ALA A 1 73 ? -10.204 9.516 3.891 1.00 94.25 73 ALA A N 1
ATOM 598 C CA . ALA A 1 73 ? -11.631 9.330 3.647 1.00 94.25 73 ALA A CA 1
ATOM 599 C C . ALA A 1 73 ? -12.326 8.721 4.875 1.00 94.25 73 ALA A C 1
ATOM 601 O O . ALA A 1 73 ? -13.395 9.192 5.261 1.00 94.25 73 ALA A O 1
ATOM 602 N N . VAL A 1 74 ? -11.685 7.739 5.518 1.00 91.44 74 VAL A N 1
ATOM 603 C CA . VAL A 1 74 ? -12.160 7.134 6.770 1.00 91.44 74 VAL A CA 1
ATOM 604 C C . VAL A 1 74 ? -12.189 8.172 7.892 1.00 91.44 74 VAL A C 1
ATOM 606 O O . VAL A 1 74 ? -13.242 8.375 8.489 1.00 91.44 74 VAL A O 1
ATOM 609 N N . GLU A 1 75 ? -11.093 8.901 8.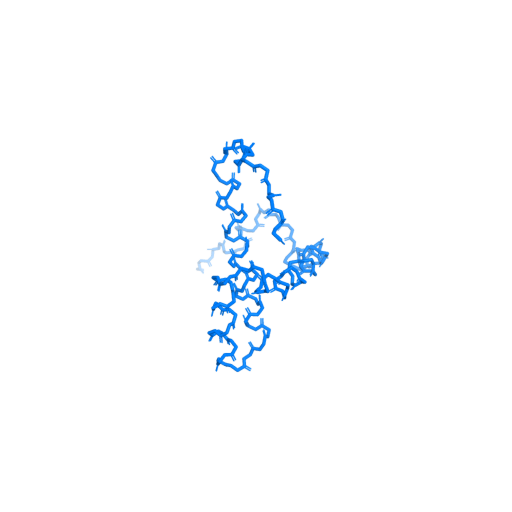118 1.00 91.31 75 GLU A N 1
ATOM 610 C CA . GLU A 1 75 ? -11.007 9.944 9.152 1.00 91.31 75 GLU A CA 1
ATOM 611 C C . GLU A 1 75 ? -12.095 11.017 8.975 1.00 91.31 75 GLU A C 1
ATOM 613 O O . GLU A 1 75 ? -12.771 11.405 9.928 1.00 91.31 75 GLU A O 1
ATOM 618 N N . LYS A 1 76 ? -12.328 11.462 7.734 1.00 94.06 76 LYS A N 1
ATOM 619 C CA . LYS A 1 76 ? -13.368 12.453 7.419 1.00 94.06 76 LYS A CA 1
ATOM 620 C C . LYS A 1 76 ? -14.785 11.925 7.592 1.00 94.06 76 LYS A C 1
ATOM 622 O O . LYS A 1 76 ? -15.687 12.729 7.818 1.00 94.06 76 LYS A O 1
ATOM 627 N N . SER A 1 77 ? -14.993 10.616 7.462 1.00 91.62 77 SER A N 1
ATOM 628 C CA . SER A 1 77 ? -16.325 10.023 7.575 1.00 91.62 77 SER A CA 1
ATOM 629 C C . SER A 1 77 ? -16.904 10.138 8.987 1.00 91.62 77 SER A C 1
ATOM 631 O O . SER A 1 77 ? -18.124 10.174 9.115 1.00 91.62 77 SER A O 1
ATOM 633 N N . LYS A 1 78 ? -16.046 10.229 10.023 1.00 90.50 78 LYS A N 1
ATOM 634 C CA . LYS A 1 78 ? -16.421 10.268 11.451 1.00 90.50 78 LYS A CA 1
ATOM 635 C C . LYS A 1 78 ? -17.411 9.171 11.873 1.00 90.50 78 LYS A C 1
ATOM 637 O O . LYS A 1 78 ? -18.151 9.353 12.834 1.00 90.50 78 LYS A O 1
ATOM 642 N N . LYS A 1 79 ? -17.460 8.065 11.131 1.00 88.38 79 LYS A N 1
ATOM 643 C CA . LYS A 1 79 ? -18.292 6.914 11.467 1.00 88.38 79 LYS A CA 1
ATOM 644 C C . LYS A 1 79 ? -17.556 6.044 12.468 1.00 88.38 79 LYS A C 1
ATOM 646 O O . LYS A 1 79 ? -16.339 5.877 12.355 1.00 88.38 79 LYS A O 1
ATOM 651 N N . ASP A 1 80 ? -18.306 5.478 13.399 1.00 87.31 80 ASP A N 1
ATOM 652 C CA . ASP A 1 80 ? -17.773 4.454 14.280 1.00 87.31 80 ASP A CA 1
ATOM 653 C C . ASP A 1 80 ? -17.421 3.205 13.466 1.00 87.31 80 ASP A C 1
ATOM 655 O O . ASP A 1 80 ? -18.006 2.920 12.415 1.00 87.31 80 ASP A O 1
ATOM 659 N N . PHE A 1 81 ? -16.403 2.481 13.923 1.00 86.31 81 PHE A N 1
ATOM 660 C CA . PHE A 1 81 ? -16.014 1.229 13.296 1.00 86.31 81 PHE A CA 1
ATOM 661 C C . PHE A 1 81 ? -17.039 0.144 13.636 1.00 86.31 81 PHE A C 1
ATOM 663 O O . PHE A 1 81 ? -17.215 -0.207 14.802 1.00 86.31 81 PHE A O 1
ATOM 670 N N . GLU A 1 82 ? -17.678 -0.413 12.611 1.00 87.38 82 GLU A N 1
ATOM 671 C CA . GLU A 1 82 ? -18.625 -1.518 12.741 1.00 87.38 82 GLU A CA 1
ATOM 672 C C . GLU A 1 82 ? -17.988 -2.815 12.228 1.00 87.38 82 GLU A C 1
ATOM 674 O O . GLU A 1 82 ? -17.549 -2.902 11.079 1.00 87.38 82 GLU A O 1
ATOM 679 N N . VAL A 1 83 ? -17.945 -3.849 13.071 1.00 83.62 83 VAL A N 1
ATOM 680 C CA . VAL A 1 83 ? -17.465 -5.178 12.668 1.00 83.62 83 VAL A CA 1
ATOM 681 C C . VAL A 1 83 ? -18.557 -5.869 11.854 1.00 83.62 83 VAL A C 1
ATOM 683 O O . VAL A 1 83 ? -19.516 -6.406 12.406 1.00 83.62 83 VAL A O 1
ATOM 686 N N . THR A 1 84 ? -18.424 -5.871 10.529 1.00 75.62 84 THR A N 1
ATOM 687 C CA . THR A 1 84 ? -19.356 -6.574 9.638 1.00 75.62 84 THR A CA 1
ATOM 688 C C . THR A 1 84 ? -18.930 -8.037 9.482 1.00 75.62 84 THR A C 1
ATOM 690 O O . THR A 1 84 ? -18.169 -8.363 8.580 1.00 75.62 84 THR A O 1
ATOM 693 N N . ALA A 1 85 ? -19.425 -8.903 10.377 1.00 72.94 85 ALA A N 1
ATOM 694 C CA . ALA A 1 85 ? -19.114 -10.340 10.485 1.00 72.94 85 ALA A CA 1
ATOM 695 C C . ALA A 1 85 ? -17.619 -10.674 10.743 1.00 72.94 85 ALA A C 1
ATOM 697 O O . ALA A 1 85 ? -16.718 -9.946 10.326 1.00 72.94 85 ALA A O 1
ATOM 698 N N . PRO A 1 86 ? -17.303 -11.765 11.469 1.00 69.62 86 PRO A N 1
ATOM 699 C CA . PRO A 1 86 ? -15.913 -12.155 11.685 1.00 69.62 86 PRO A CA 1
ATOM 700 C C . PRO A 1 86 ? -15.248 -12.520 10.352 1.00 69.62 86 PRO A C 1
ATOM 702 O O . PRO A 1 86 ? -15.822 -13.255 9.548 1.00 69.62 86 PRO A O 1
ATOM 705 N N . TYR A 1 87 ? -14.023 -12.029 10.141 1.00 64.69 87 TYR A N 1
ATOM 706 C CA . TYR A 1 87 ? -13.154 -12.471 9.051 1.00 64.69 87 TYR A CA 1
ATOM 707 C C . TYR A 1 87 ? -12.945 -13.986 9.176 1.00 64.69 87 TYR A C 1
ATOM 709 O O . TYR A 1 87 ? -12.213 -14.445 10.053 1.00 64.69 87 TYR A O 1
ATOM 717 N N . GLN A 1 88 ? -13.624 -14.767 8.336 1.00 59.03 88 GLN A N 1
ATOM 718 C CA . GLN A 1 88 ? -13.357 -16.194 8.210 1.00 59.03 88 GLN A CA 1
ATOM 719 C C . GLN A 1 88 ? -12.170 -16.348 7.264 1.00 59.03 88 GLN A C 1
ATOM 721 O O . GLN A 1 88 ? -12.295 -16.134 6.060 1.00 59.03 88 GLN A O 1
ATOM 726 N N . ALA A 1 89 ? -11.001 -16.642 7.830 1.00 50.94 89 ALA A N 1
ATOM 727 C CA . ALA A 1 89 ? -9.857 -17.077 7.045 1.00 50.94 89 ALA A CA 1
ATOM 728 C C . ALA A 1 89 ? -10.234 -18.407 6.373 1.00 50.94 89 ALA A C 1
ATOM 730 O O . ALA A 1 89 ? -10.509 -19.380 7.077 1.00 50.94 89 ALA A O 1
ATOM 731 N N . ALA A 1 90 ? -10.329 -18.399 5.043 1.00 45.66 90 ALA A N 1
ATOM 732 C CA . ALA A 1 90 ? -10.493 -19.599 4.225 1.00 45.66 90 ALA A CA 1
ATOM 733 C C . ALA A 1 90 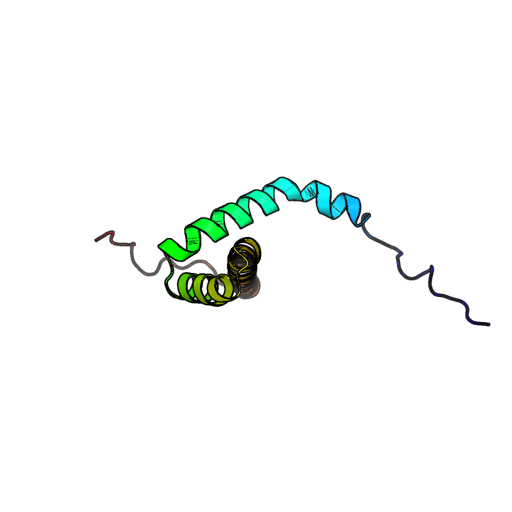? -9.186 -20.398 4.155 1.00 45.66 90 ALA A C 1
ATOM 735 O O . ALA A 1 90 ? -8.110 -19.751 4.151 1.00 45.66 90 ALA A O 1
#

Sequence (90 aa):
PLRGSKRIWRQRKSWSDIQKTNKHLQTVLVEAAKLAPHWNPQLAEIHERELRKGNKNRATLAVARKLVAYMLAVEKSKKDFEVTAPYQAA

Secondary structure (DSSP, 8-state):
----TTSS--SS--HHHHHHHTHHHHHHHHHHHHHGGGT-HHHHHHHHHHHTTT-HHHHHHHHHHHHHHHHHHHHHH-PPP---S-----

pLDDT: mean 80.74, std 19.98, range [34.78, 97.62]

Radius of gyration: 19.25 Å; chains: 1; bounding box: 33×70×31 Å

Organism: NCBI:txid879212